Protein AF-A0AAD8EM86-F1 (afdb_monomer_lite)

Sequence (152 aa):
AAVSTRGRYLSQEDRARNPAERPLYLHIQAATKQAIDLAVQKIEEIIQQHQMDQLPPLSRPSKFKMGPPQQNMPPPLMSIHATMPSVEKVLVGLEHAPPSFDLRNKLIGLGGANLHYIRNETGAMVTLRGKGSGFVEPTTGSESLEPLHLCV

Radius of gyration: 23.42 Å; chains: 1; bounding box: 69×50×44 Å

pLDDT: mean 81.61, std 18.35, range [39.81, 97.69]

Structure (mmCIF, N/CA/C/O backbone):
data_AF-A0AAD8EM86-F1
#
_entry.id   AF-A0AAD8EM86-F1
#
loop_
_atom_site.group_PDB
_atom_site.id
_atom_site.type_symbol
_atom_site.label_atom_id
_atom_site.label_alt_id
_atom_site.label_comp_id
_atom_site.label_asym_id
_atom_site.label_entity_id
_atom_site.label_seq_id
_atom_site.pdbx_PDB_ins_code
_atom_site.Cartn_x
_atom_site.Cartn_y
_atom_site.Cartn_z
_atom_site.occupancy
_atom_site.B_iso_or_equiv
_atom_site.auth_seq_id
_atom_site.auth_comp_id
_atom_site.auth_asym_id
_atom_site.auth_atom_id
_atom_site.pdbx_PDB_model_num
ATOM 1 N N . ALA A 1 1 ? -11.774 -10.062 18.299 1.00 77.94 1 ALA A N 1
ATOM 2 C CA . ALA A 1 1 ? -12.067 -9.034 17.280 1.00 77.94 1 ALA A CA 1
ATOM 3 C C . ALA A 1 1 ? -11.168 -9.294 16.079 1.00 77.94 1 ALA A C 1
ATOM 5 O O . ALA A 1 1 ? -10.074 -9.805 16.281 1.00 77.94 1 ALA A O 1
ATOM 6 N N . ALA A 1 2 ? -11.624 -8.991 14.869 1.00 91.81 2 ALA A N 1
ATOM 7 C CA . ALA A 1 2 ? -10.838 -9.068 13.642 1.00 91.81 2 ALA A CA 1
ATOM 8 C C . ALA A 1 2 ? -10.650 -7.655 13.080 1.00 91.81 2 ALA A C 1
ATOM 10 O O . ALA A 1 2 ? -11.579 -6.845 13.127 1.00 91.81 2 ALA A O 1
ATOM 11 N N . VAL A 1 3 ? -9.457 -7.370 12.561 1.00 93.06 3 VAL A N 1
ATOM 12 C CA . VAL A 1 3 ? -9.107 -6.084 11.949 1.00 93.06 3 VAL A CA 1
ATOM 13 C C . VAL A 1 3 ? -8.607 -6.353 10.537 1.00 93.06 3 VAL A C 1
ATOM 15 O O . VAL A 1 3 ? -7.808 -7.257 10.317 1.00 93.06 3 VAL A O 1
ATOM 18 N N . SER A 1 4 ? -9.106 -5.583 9.577 1.00 93.25 4 SER A N 1
ATOM 19 C CA . SER A 1 4 ? -8.695 -5.645 8.172 1.00 93.25 4 SER A CA 1
ATOM 20 C C . SER A 1 4 ? -8.545 -4.234 7.619 1.00 93.25 4 SER A C 1
ATOM 22 O O . SER A 1 4 ? -9.234 -3.323 8.069 1.00 93.25 4 SER A O 1
ATOM 24 N N . THR A 1 5 ? -7.668 -4.036 6.644 1.00 93.06 5 THR A N 1
ATOM 25 C CA . THR A 1 5 ? -7.547 -2.772 5.909 1.00 93.06 5 THR A CA 1
ATOM 26 C C . THR A 1 5 ? -8.507 -2.772 4.717 1.00 93.06 5 THR A C 1
ATOM 28 O O . THR A 1 5 ? -8.678 -3.784 4.036 1.00 93.06 5 THR A O 1
ATOM 31 N N . ARG A 1 6 ? -9.188 -1.648 4.470 1.00 91.06 6 ARG A N 1
ATOM 32 C CA . ARG A 1 6 ? -10.114 -1.461 3.339 1.00 91.06 6 ARG A CA 1
ATOM 33 C C . ARG A 1 6 ? -9.971 -0.065 2.737 1.00 91.06 6 ARG A C 1
ATOM 35 O O . ARG A 1 6 ? -9.451 0.839 3.376 1.00 91.06 6 ARG A O 1
ATOM 42 N N . GLY A 1 7 ? -10.489 0.120 1.524 1.00 89.62 7 GLY A N 1
ATOM 43 C CA . GLY A 1 7 ? -10.310 1.360 0.760 1.00 89.62 7 GLY A CA 1
ATOM 44 C C . GLY A 1 7 ? -8.972 1.383 0.020 1.00 89.62 7 GLY A C 1
ATOM 45 O O . GLY A 1 7 ? -8.286 0.363 -0.056 1.00 89.62 7 GLY A O 1
ATOM 46 N N . ARG A 1 8 ? -8.612 2.538 -0.544 1.00 83.31 8 ARG A N 1
ATOM 47 C CA . ARG A 1 8 ? -7.311 2.753 -1.193 1.00 83.31 8 ARG A CA 1
ATOM 48 C C . ARG A 1 8 ? -6.628 3.990 -0.638 1.00 83.31 8 ARG A C 1
ATOM 50 O O . ARG A 1 8 ? -7.300 4.911 -0.177 1.00 83.31 8 ARG A O 1
ATOM 57 N N . TYR A 1 9 ? -5.301 4.026 -0.705 1.00 82.94 9 TYR A N 1
ATOM 58 C CA . TYR A 1 9 ? -4.586 5.265 -0.439 1.00 82.94 9 TYR A CA 1
ATOM 59 C C . TYR A 1 9 ? -5.020 6.329 -1.459 1.00 82.94 9 TYR A C 1
ATOM 61 O O . TYR A 1 9 ? -5.078 6.071 -2.665 1.00 82.94 9 TYR A O 1
ATOM 69 N N . LEU A 1 10 ? -5.378 7.503 -0.946 1.00 86.50 10 LEU A N 1
ATOM 70 C CA . LEU A 1 10 ? -5.750 8.672 -1.730 1.00 86.50 10 LEU A CA 1
ATOM 71 C C . LEU A 1 10 ? -4.776 9.783 -1.358 1.00 86.50 10 LEU A C 1
ATOM 73 O O . LEU A 1 10 ? -4.753 10.213 -0.203 1.00 86.50 10 LEU A O 1
ATOM 77 N N . SER A 1 11 ? -4.002 10.258 -2.333 1.00 82.94 11 SER A N 1
ATOM 78 C CA . SER A 1 11 ? -3.248 11.499 -2.168 1.00 82.94 11 SER A CA 1
ATOM 79 C C . SER A 1 11 ? -4.212 12.671 -1.921 1.00 82.94 11 SER A C 1
ATOM 81 O O . SER A 1 11 ? -5.415 12.579 -2.193 1.00 82.94 11 SER A O 1
ATOM 83 N N . GLN A 1 12 ? -3.706 13.797 -1.412 1.00 83.00 12 GLN A N 1
ATOM 84 C CA . GLN A 1 12 ? -4.541 14.981 -1.176 1.00 83.00 12 GLN A CA 1
ATOM 85 C C . GLN A 1 12 ? -5.233 15.461 -2.466 1.00 83.00 12 GLN A C 1
ATOM 87 O O . GLN A 1 12 ? -6.403 15.847 -2.438 1.00 83.00 12 GLN A O 1
ATOM 92 N N . GLU A 1 13 ? -4.536 15.358 -3.597 1.00 84.94 13 GLU A N 1
ATOM 93 C CA . GLU A 1 13 ? -5.042 15.683 -4.931 1.00 84.94 13 GLU A CA 1
ATOM 94 C C . GLU A 1 13 ? -6.081 14.661 -5.418 1.00 84.94 13 GLU A C 1
ATOM 96 O O . GLU A 1 13 ? -7.151 15.045 -5.895 1.00 84.94 13 GLU A O 1
ATOM 101 N N . ASP A 1 14 ? -5.823 13.359 -5.247 1.00 81.81 14 ASP A N 1
ATOM 102 C CA . ASP A 1 14 ? -6.763 12.300 -5.640 1.00 81.81 14 ASP A CA 1
ATOM 103 C C . ASP A 1 14 ? -8.055 12.341 -4.832 1.00 81.81 14 ASP A C 1
ATOM 105 O O . ASP A 1 14 ? -9.130 12.066 -5.372 1.00 81.81 14 ASP A O 1
ATOM 109 N N . ARG A 1 15 ? -7.956 12.704 -3.547 1.00 86.25 15 ARG A N 1
ATOM 110 C CA . ARG A 1 15 ? -9.110 12.869 -2.659 1.00 86.25 15 ARG A CA 1
ATOM 111 C C . ARG A 1 15 ? -10.016 14.003 -3.130 1.00 86.25 15 ARG A C 1
ATOM 113 O O . ARG A 1 15 ? -11.232 13.871 -3.056 1.00 86.25 15 ARG A O 1
ATOM 120 N N . ALA A 1 16 ? -9.439 15.094 -3.634 1.00 86.31 16 ALA A N 1
ATOM 121 C CA . ALA A 1 16 ? -10.205 16.199 -4.205 1.00 86.31 16 ALA A CA 1
ATOM 122 C C . ALA A 1 16 ? -10.895 15.806 -5.525 1.00 86.31 16 ALA A C 1
ATOM 124 O O . ALA A 1 16 ? -12.008 16.253 -5.792 1.00 86.31 16 ALA A O 1
ATOM 125 N N . ARG A 1 17 ? -10.259 14.949 -6.335 1.00 87.38 17 ARG A N 1
ATOM 126 C CA . ARG A 1 17 ? -10.808 14.484 -7.621 1.00 87.38 17 ARG A CA 1
ATOM 127 C C . ARG A 1 17 ? -11.877 13.399 -7.480 1.00 87.38 17 ARG A C 1
ATOM 129 O O . ARG A 1 17 ? -12.771 13.334 -8.316 1.00 87.38 17 ARG A O 1
ATOM 136 N N . ASN A 1 18 ? -11.797 12.558 -6.448 1.00 83.00 18 ASN A N 1
ATOM 137 C CA . ASN A 1 18 ? -12.658 11.382 -6.280 1.00 83.00 18 ASN A CA 1
ATOM 138 C C . ASN A 1 18 ? -13.382 11.388 -4.917 1.00 83.00 18 ASN A C 1
ATOM 140 O O . ASN A 1 18 ? -13.124 10.520 -4.083 1.00 83.00 18 ASN A O 1
ATOM 144 N N . PRO A 1 19 ? -14.317 12.326 -4.665 1.00 83.12 19 PRO A N 1
ATOM 145 C CA . PRO A 1 19 ? -14.965 12.464 -3.355 1.00 83.12 19 PRO A CA 1
ATOM 146 C C . PRO A 1 19 ? -15.868 11.278 -2.975 1.00 83.12 19 PRO A C 1
ATOM 148 O O . PRO A 1 19 ? -16.171 11.090 -1.800 1.00 83.12 19 PRO A O 1
ATOM 151 N N . ALA A 1 20 ? -16.306 10.476 -3.951 1.00 87.31 20 ALA A N 1
ATOM 152 C CA . ALA A 1 20 ? -17.123 9.285 -3.712 1.00 87.31 20 ALA A CA 1
ATOM 153 C C . ALA A 1 20 ? -16.307 8.081 -3.204 1.00 87.31 20 ALA A C 1
ATOM 155 O O . ALA A 1 20 ? -16.876 7.129 -2.664 1.00 87.31 20 ALA A O 1
ATOM 156 N N . GLU A 1 21 ? -14.984 8.098 -3.378 1.00 85.62 21 GLU A N 1
ATOM 157 C CA . GLU A 1 21 ? -14.126 6.987 -2.986 1.00 85.62 21 GLU A CA 1
ATOM 158 C C . GLU A 1 21 ? -13.666 7.104 -1.532 1.00 85.62 21 GLU A C 1
ATOM 160 O O . GLU A 1 21 ? -13.248 8.163 -1.065 1.00 85.62 21 GLU A O 1
ATOM 165 N N . ARG A 1 22 ? -13.722 5.987 -0.795 1.00 86.31 22 ARG A N 1
ATOM 166 C CA . ARG A 1 22 ? -13.287 5.957 0.606 1.00 86.31 22 ARG A CA 1
ATOM 167 C C . ARG A 1 22 ? -11.756 5.837 0.689 1.00 86.31 22 ARG A C 1
ATOM 169 O O . ARG A 1 22 ? -11.211 4.890 0.109 1.00 86.31 22 ARG A O 1
ATOM 176 N N . PRO A 1 23 ? -11.073 6.730 1.433 1.00 90.00 23 PRO A N 1
ATOM 177 C CA . PRO A 1 23 ? -9.639 6.599 1.698 1.00 90.00 23 PRO A CA 1
ATOM 178 C C . PRO A 1 23 ? -9.351 5.324 2.495 1.00 90.00 23 PRO A C 1
ATOM 180 O O . PRO A 1 23 ? -10.273 4.755 3.066 1.00 90.00 23 PRO A O 1
ATOM 183 N N . LEU A 1 24 ? -8.092 4.887 2.550 1.00 90.69 24 LEU A N 1
ATOM 184 C CA . LEU A 1 24 ? -7.651 3.728 3.332 1.00 90.69 24 LEU A CA 1
ATOM 185 C C . LEU A 1 24 ? -8.103 3.849 4.799 1.00 90.69 24 LEU A C 1
ATOM 187 O O . LEU A 1 24 ? -7.851 4.859 5.450 1.00 90.69 24 LEU A O 1
ATOM 191 N N . TYR A 1 25 ? -8.766 2.814 5.314 1.00 92.25 25 TYR A N 1
ATOM 192 C CA . TYR A 1 25 ? -9.280 2.756 6.681 1.00 92.25 25 TYR A CA 1
ATOM 193 C C . TYR A 1 25 ? -9.176 1.345 7.266 1.00 92.25 25 TYR A C 1
ATOM 195 O O . TYR A 1 25 ? -9.120 0.347 6.541 1.00 92.25 25 TYR A O 1
ATOM 203 N N . LEU A 1 26 ? -9.192 1.259 8.597 1.00 94.81 26 LEU A N 1
ATOM 204 C CA . LEU A 1 26 ? -9.320 -0.005 9.318 1.00 94.81 26 LEU A CA 1
ATOM 205 C C . LEU A 1 26 ? -10.797 -0.374 9.472 1.00 94.81 26 LEU A C 1
ATOM 207 O O . LEU A 1 26 ? -11.618 0.426 9.913 1.00 94.81 26 LEU A O 1
ATOM 211 N N . HIS A 1 27 ? -11.131 -1.611 9.131 1.00 95.06 27 HIS A N 1
ATOM 212 C CA . HIS A 1 27 ? -12.435 -2.212 9.357 1.00 95.06 27 HIS A CA 1
ATOM 213 C C . HIS A 1 27 ? -12.340 -3.216 10.506 1.00 95.06 27 HIS A C 1
ATOM 215 O O . HIS A 1 27 ? -11.645 -4.232 10.396 1.00 95.06 27 HIS A O 1
ATOM 221 N N . ILE A 1 28 ? -13.045 -2.915 11.598 1.00 96.12 28 ILE A N 1
ATOM 222 C CA . ILE A 1 28 ? -13.000 -3.656 12.862 1.00 96.12 28 ILE A CA 1
ATOM 223 C C . ILE A 1 28 ? -14.325 -4.396 13.049 1.00 96.12 28 ILE A C 1
ATOM 225 O O . ILE A 1 28 ? -15.396 -3.800 12.960 1.00 96.12 28 ILE A O 1
ATOM 229 N N . GLN A 1 29 ? -14.255 -5.697 13.331 1.00 95.56 29 GLN A N 1
ATOM 230 C CA . GLN A 1 29 ? -15.426 -6.535 13.598 1.00 95.56 29 GLN A CA 1
ATOM 231 C C . GLN A 1 29 ? -15.244 -7.334 14.888 1.00 95.56 29 GLN A C 1
ATOM 233 O O . GLN A 1 29 ? -14.180 -7.902 15.148 1.00 95.56 29 GLN A O 1
ATOM 238 N N . ALA A 1 30 ? -16.293 -7.421 15.702 1.00 95.94 30 ALA A N 1
ATOM 239 C CA . ALA A 1 30 ? -16.310 -8.267 16.890 1.00 95.94 30 ALA A CA 1
ATOM 240 C C . ALA A 1 30 ? -17.737 -8.704 17.245 1.00 95.94 30 ALA A C 1
ATOM 242 O O . ALA A 1 30 ? -18.705 -8.117 16.772 1.00 95.94 30 ALA A O 1
ATOM 243 N N . ALA A 1 31 ? -17.850 -9.727 18.096 1.00 96.38 31 ALA A N 1
ATOM 244 C CA . ALA A 1 31 ? -19.136 -10.259 18.547 1.00 96.38 31 ALA A CA 1
ATOM 245 C C . ALA A 1 31 ? -19.879 -9.324 19.519 1.00 96.38 31 ALA A C 1
ATOM 247 O O . ALA A 1 31 ? -21.095 -9.412 19.647 1.00 96.38 31 ALA A O 1
ATOM 248 N N . THR A 1 32 ? -19.163 -8.433 20.213 1.00 97.69 32 THR A N 1
ATOM 249 C CA . THR A 1 32 ? -19.734 -7.512 21.204 1.00 97.69 32 THR A CA 1
ATOM 250 C C . THR A 1 32 ? -19.200 -6.098 21.005 1.00 97.69 32 THR A C 1
ATOM 252 O O . THR A 1 32 ? -18.057 -5.911 20.581 1.00 97.69 32 THR A O 1
ATOM 255 N N . LYS A 1 33 ? -20.008 -5.090 21.365 1.00 95.69 33 LYS A N 1
ATOM 256 C CA . LYS A 1 33 ? -19.599 -3.677 21.316 1.00 95.69 33 LYS A CA 1
ATOM 257 C C . LYS A 1 33 ? -18.364 -3.410 22.183 1.00 95.69 33 LYS A C 1
ATOM 259 O O . LYS A 1 33 ? -17.441 -2.754 21.723 1.00 95.69 33 LYS A O 1
ATOM 264 N N . GLN A 1 34 ? -18.298 -4.003 23.378 1.00 97.00 34 GLN A N 1
ATOM 265 C CA . GLN A 1 34 ? -17.140 -3.868 24.272 1.00 97.00 34 GLN A CA 1
ATOM 266 C C . GLN A 1 34 ? -15.826 -4.304 23.610 1.00 97.00 34 GLN A C 1
ATOM 268 O O . GLN A 1 34 ? -14.801 -3.653 23.782 1.00 97.00 34 GLN A O 1
ATOM 273 N N . ALA A 1 35 ? -15.841 -5.381 22.819 1.00 96.44 35 ALA A N 1
ATOM 274 C CA . ALA A 1 35 ? -14.647 -5.832 22.110 1.00 96.44 35 ALA A CA 1
ATOM 275 C C . ALA A 1 35 ? -14.236 -4.883 20.969 1.00 96.44 35 ALA A C 1
ATOM 277 O O . ALA A 1 35 ? -13.051 -4.813 20.647 1.00 96.44 35 ALA A O 1
ATOM 278 N N . ILE A 1 36 ? -15.190 -4.165 20.363 1.00 97.00 36 ILE A N 1
ATOM 279 C CA . ILE A 1 36 ? -14.903 -3.104 19.386 1.00 97.00 36 ILE A CA 1
ATOM 280 C C . ILE A 1 36 ? -14.282 -1.907 20.104 1.00 97.00 36 ILE A C 1
ATOM 282 O O . ILE A 1 36 ? -13.216 -1.459 19.696 1.00 97.00 36 ILE A O 1
ATOM 286 N N . ASP A 1 37 ? -14.901 -1.446 21.193 1.00 96.25 37 ASP A N 1
ATOM 287 C CA . ASP A 1 37 ? -14.431 -0.290 21.963 1.00 96.25 37 ASP A CA 1
ATOM 288 C C . ASP A 1 37 ? -12.986 -0.510 22.463 1.00 96.25 37 ASP A C 1
ATOM 290 O O . ASP A 1 37 ? -12.123 0.345 22.273 1.00 96.25 37 ASP A O 1
ATOM 294 N N . LEU A 1 38 ? -12.678 -1.703 22.994 1.00 96.50 38 LEU A N 1
ATOM 295 C CA . LEU A 1 38 ? -11.318 -2.074 23.410 1.00 96.50 38 LEU A CA 1
ATOM 296 C C . LEU A 1 38 ? -10.318 -2.115 22.245 1.00 96.50 38 LEU A C 1
ATOM 298 O O . LEU A 1 38 ? -9.152 -1.766 22.424 1.00 96.50 38 LEU A O 1
ATOM 302 N N . ALA A 1 39 ? -10.737 -2.572 21.062 1.00 95.94 39 ALA A N 1
ATOM 303 C CA . ALA A 1 39 ? -9.868 -2.594 19.888 1.00 95.94 39 ALA A CA 1
ATOM 304 C C . ALA A 1 39 ? -9.550 -1.172 19.404 1.00 95.94 39 ALA A C 1
ATOM 306 O O . ALA A 1 39 ? -8.398 -0.889 19.089 1.00 95.94 39 ALA A O 1
ATOM 307 N N . VAL A 1 40 ? -10.549 -0.282 19.395 1.00 96.19 40 VAL A N 1
ATOM 308 C CA . VAL A 1 40 ? -10.378 1.136 19.043 1.00 96.19 40 VAL A CA 1
ATOM 309 C C . VAL A 1 40 ? -9.415 1.813 20.014 1.00 96.19 40 VAL A C 1
ATOM 311 O O . VAL A 1 40 ? -8.430 2.391 19.566 1.00 96.19 40 VAL A O 1
ATOM 314 N N . GLN A 1 41 ? -9.625 1.642 21.323 1.00 96.38 41 GLN A N 1
ATOM 315 C CA . GLN A 1 41 ? -8.753 2.216 22.350 1.00 96.38 41 GLN A CA 1
ATOM 316 C C . GLN A 1 41 ? -7.284 1.801 22.160 1.00 96.38 41 GLN A C 1
ATOM 318 O O . GLN A 1 41 ? -6.389 2.640 22.204 1.00 96.38 41 GLN A O 1
ATOM 323 N N . LYS A 1 42 ? -7.023 0.512 21.904 1.00 95.50 42 LYS A N 1
ATOM 324 C CA . LYS A 1 42 ? -5.655 0.021 21.668 1.00 95.50 42 LYS A CA 1
ATOM 325 C C . LYS A 1 42 ? -5.020 0.608 20.409 1.00 95.50 42 LYS A C 1
ATOM 327 O O . LYS A 1 42 ? -3.826 0.877 20.396 1.00 95.50 42 LYS A O 1
ATOM 332 N N . ILE A 1 43 ? -5.796 0.780 19.340 1.00 94.88 43 ILE A N 1
ATOM 333 C CA . ILE A 1 43 ? -5.293 1.374 18.095 1.00 94.88 43 ILE A CA 1
ATOM 334 C C . ILE A 1 43 ? -4.919 2.843 18.326 1.00 94.88 43 ILE A C 1
ATOM 336 O O . ILE A 1 43 ? -3.859 3.274 17.881 1.00 94.88 43 ILE A O 1
ATOM 340 N N . GLU A 1 44 ? -5.749 3.595 19.049 1.00 94.69 44 GLU A N 1
ATOM 341 C CA . GLU A 1 44 ? -5.460 4.989 19.405 1.00 94.69 44 GLU A CA 1
ATOM 342 C C . GLU A 1 44 ? -4.187 5.114 20.253 1.00 94.69 44 GLU A C 1
ATOM 344 O O . GLU A 1 44 ? -3.370 5.997 19.996 1.00 94.69 44 GLU A O 1
ATOM 349 N N . GLU A 1 45 ? -3.975 4.202 21.204 1.00 94.88 45 GLU A N 1
ATOM 350 C CA . GLU A 1 45 ? -2.752 4.146 22.012 1.00 94.88 45 GLU A CA 1
ATOM 351 C C . GLU A 1 45 ? -1.502 3.918 21.146 1.00 94.88 45 GLU A C 1
ATOM 353 O O . GLU A 1 45 ? -0.527 4.662 21.260 1.00 94.88 45 GLU A O 1
ATOM 358 N N . ILE A 1 46 ? -1.549 2.955 20.217 1.00 93.38 46 ILE A N 1
ATOM 359 C CA . ILE A 1 46 ? -0.443 2.682 19.283 1.00 93.38 46 ILE A CA 1
ATOM 360 C C . ILE A 1 46 ? -0.131 3.917 18.428 1.00 93.38 46 ILE A C 1
ATOM 362 O O . ILE A 1 46 ? 1.040 4.237 18.213 1.00 93.38 46 ILE A O 1
ATOM 366 N N . ILE A 1 47 ? -1.162 4.621 17.946 1.00 90.94 47 ILE A N 1
ATOM 367 C CA . ILE A 1 47 ? -0.996 5.850 17.157 1.00 90.94 47 ILE A CA 1
ATOM 368 C C . ILE A 1 47 ? -0.310 6.936 17.994 1.00 90.94 47 ILE A C 1
ATOM 370 O O . ILE A 1 47 ? 0.606 7.591 17.497 1.00 90.94 47 ILE A O 1
ATOM 374 N N . GLN A 1 48 ? -0.720 7.121 19.252 1.00 90.75 48 GLN A N 1
ATOM 375 C CA . GLN A 1 48 ? -0.115 8.109 20.151 1.00 90.75 48 GLN A CA 1
ATOM 376 C C . GLN A 1 48 ? 1.357 7.799 20.442 1.00 90.75 48 GLN A C 1
ATOM 378 O O . GLN A 1 48 ? 2.187 8.706 20.380 1.00 90.75 48 GLN A O 1
ATOM 383 N N . GLN A 1 49 ? 1.692 6.532 20.703 1.00 87.06 49 GLN A N 1
ATOM 384 C CA . GLN A 1 49 ? 3.074 6.095 20.933 1.00 87.06 49 GLN A CA 1
ATOM 385 C C . GLN A 1 49 ? 3.973 6.411 19.730 1.00 87.06 49 GLN A C 1
ATOM 387 O O . GLN A 1 49 ? 4.988 7.086 19.884 1.00 87.06 49 GLN A O 1
ATOM 392 N N . HIS A 1 50 ? 3.547 6.036 18.519 1.00 80.56 50 HIS A N 1
ATOM 393 C CA . HIS A 1 50 ? 4.308 6.326 17.298 1.00 80.56 50 HIS A CA 1
ATOM 394 C C . HIS A 1 50 ? 4.471 7.828 17.035 1.00 80.56 50 HIS A C 1
ATOM 396 O O . HIS A 1 50 ? 5.470 8.250 16.462 1.00 80.56 50 HIS A O 1
ATOM 402 N N . GLN A 1 51 ? 3.503 8.658 17.429 1.00 80.25 51 GLN A N 1
ATOM 403 C CA . GLN A 1 51 ? 3.606 10.109 17.258 1.00 80.25 51 GLN A CA 1
ATOM 404 C C . GLN A 1 51 ? 4.668 10.730 18.176 1.00 80.25 51 GLN A C 1
ATOM 406 O O . GLN A 1 51 ? 5.317 11.700 17.789 1.00 80.25 51 GLN A O 1
ATOM 411 N N . MET A 1 52 ? 4.866 10.168 19.372 1.00 71.62 52 MET A N 1
ATOM 412 C CA . MET A 1 52 ? 5.901 10.613 20.310 1.00 71.62 52 MET A CA 1
ATOM 413 C C . MET A 1 52 ? 7.307 10.188 19.864 1.00 71.62 52 MET A C 1
ATOM 415 O O . MET A 1 52 ? 8.238 10.983 19.980 1.00 71.62 52 MET A O 1
ATOM 419 N N . ASP A 1 53 ? 7.457 8.987 19.297 1.00 68.81 53 ASP A N 1
ATOM 420 C CA . ASP A 1 53 ? 8.749 8.481 18.802 1.00 68.81 53 ASP A CA 1
ATOM 421 C C . ASP A 1 53 ? 9.260 9.210 17.546 1.00 68.81 53 ASP A C 1
ATOM 423 O O . ASP A 1 53 ? 10.450 9.165 17.238 1.00 68.81 53 ASP A O 1
ATOM 427 N N . GLN A 1 54 ? 8.385 9.921 16.828 1.00 58.12 54 GLN A N 1
ATOM 428 C CA . GLN A 1 54 ? 8.753 10.712 15.647 1.00 58.12 54 GLN A CA 1
ATOM 429 C C . GLN A 1 54 ? 9.175 12.158 15.961 1.00 58.12 54 GLN A C 1
ATOM 431 O O . GLN A 1 54 ? 9.464 12.931 15.044 1.00 58.12 54 GLN A O 1
ATOM 436 N N . LEU A 1 55 ? 9.249 12.551 17.238 1.00 50.94 55 LEU A N 1
ATOM 437 C CA . LEU A 1 55 ? 9.843 13.831 17.620 1.00 50.94 55 LEU A CA 1
ATOM 438 C C . LEU A 1 55 ? 11.370 13.762 17.417 1.00 50.94 55 LEU A C 1
ATOM 440 O O . LEU A 1 55 ? 12.026 12.917 18.029 1.00 50.94 55 LEU A O 1
ATOM 444 N N . PRO A 1 56 ? 11.977 14.640 16.593 1.00 54.41 56 PRO A N 1
ATOM 445 C CA . PRO A 1 56 ? 13.425 14.649 16.428 1.00 54.41 56 PRO A CA 1
ATOM 446 C C . PRO A 1 56 ? 14.095 14.932 17.783 1.00 54.41 56 PRO A C 1
ATOM 448 O O . PRO A 1 56 ? 13.593 15.767 18.545 1.00 54.41 56 PRO A O 1
ATOM 451 N N . PRO A 1 57 ? 15.228 14.280 18.112 1.00 49.94 57 PRO A N 1
ATOM 452 C CA . PRO A 1 57 ? 15.918 14.540 19.366 1.00 49.94 57 PRO A CA 1
ATOM 453 C C . PRO A 1 57 ? 16.293 16.022 19.422 1.00 49.94 57 PRO A C 1
ATOM 455 O O . PRO A 1 57 ? 17.003 16.522 18.550 1.00 49.94 57 PRO A O 1
ATOM 458 N N . LEU A 1 58 ? 15.791 16.719 20.447 1.00 45.41 58 LEU A N 1
ATOM 459 C CA . LEU A 1 58 ? 16.100 18.118 20.731 1.00 45.41 58 LEU A CA 1
ATOM 460 C C . LEU A 1 58 ? 17.610 18.347 20.626 1.00 45.41 58 LEU A C 1
ATOM 462 O O . LEU A 1 58 ? 18.395 17.873 21.452 1.00 45.41 58 LEU A O 1
ATOM 466 N N . SER A 1 59 ? 17.995 19.085 19.587 1.00 49.25 59 SER A N 1
ATOM 467 C CA . SER A 1 59 ? 19.353 19.520 19.305 1.00 49.25 59 SER A CA 1
ATOM 468 C C . SER A 1 59 ? 19.935 20.189 20.546 1.00 49.25 59 SER A C 1
ATOM 470 O O . SER A 1 59 ? 19.564 21.306 20.910 1.00 49.25 59 SER A O 1
ATOM 472 N N . ARG A 1 60 ? 20.851 19.494 21.224 1.00 44.81 60 ARG A N 1
ATOM 473 C CA . ARG A 1 60 ? 21.623 20.058 22.333 1.00 44.81 60 ARG A CA 1
ATOM 474 C C . ARG A 1 60 ? 22.442 21.236 21.792 1.00 44.81 60 ARG A C 1
ATOM 476 O O . ARG A 1 60 ? 23.230 21.026 20.869 1.00 44.81 60 ARG A O 1
ATOM 483 N N . PRO A 1 61 ? 22.326 22.456 22.345 1.00 41.34 61 PRO A N 1
ATOM 484 C CA . PRO A 1 61 ? 23.166 23.560 21.914 1.00 41.34 61 PRO A CA 1
ATOM 485 C C . PRO A 1 61 ? 24.585 23.330 22.443 1.00 41.34 61 PRO A C 1
ATOM 487 O O . PRO A 1 61 ? 24.896 23.625 23.599 1.00 41.34 61 PRO A O 1
ATOM 490 N N . SER A 1 62 ? 25.458 22.789 21.593 1.00 40.75 62 SER A N 1
ATOM 491 C CA . SER A 1 62 ? 26.893 22.754 21.861 1.00 40.75 62 SER A CA 1
ATOM 492 C C . SER A 1 62 ? 27.451 24.168 21.712 1.00 40.75 62 SER A C 1
ATOM 494 O O . SER A 1 62 ? 27.789 24.626 20.624 1.00 40.75 62 SER A O 1
ATOM 496 N N . LYS A 1 63 ? 27.536 24.881 22.836 1.00 47.69 63 LYS A N 1
ATOM 497 C CA . LYS A 1 63 ? 28.467 26.002 22.998 1.00 47.69 63 LYS A CA 1
ATOM 498 C C . LYS A 1 63 ? 29.872 25.448 22.745 1.00 47.69 63 LYS A C 1
ATOM 500 O O . LYS A 1 63 ? 30.154 24.404 23.302 1.00 47.69 63 LYS A O 1
ATOM 505 N N . PHE A 1 64 ? 30.715 26.101 21.942 1.00 40.44 64 PHE A N 1
ATOM 506 C CA . PHE A 1 64 ? 32.122 26.414 22.265 1.00 40.44 64 PHE A CA 1
ATOM 507 C C . PHE A 1 64 ? 32.850 27.075 21.072 1.00 40.44 64 PHE A C 1
ATOM 509 O O . PHE A 1 64 ? 33.159 26.441 20.075 1.00 40.44 64 PHE A O 1
ATOM 516 N N . LYS A 1 65 ? 33.101 28.382 21.257 1.00 40.84 65 LYS A N 1
ATOM 517 C CA . LYS A 1 65 ? 34.290 29.199 20.929 1.00 40.84 65 LYS A CA 1
ATOM 518 C C . LYS A 1 65 ? 34.979 29.067 19.558 1.00 40.84 65 LYS A C 1
ATOM 520 O O . LYS A 1 65 ? 35.657 28.093 19.262 1.00 40.84 65 LYS A O 1
ATOM 525 N N . MET A 1 66 ? 34.947 30.189 18.831 1.00 44.16 66 MET A N 1
ATOM 526 C CA . MET A 1 66 ? 35.870 30.530 17.747 1.00 44.16 66 MET A CA 1
ATOM 527 C C . MET A 1 66 ? 37.313 30.695 18.258 1.00 44.16 66 MET A C 1
ATOM 529 O O . MET A 1 66 ? 37.538 31.366 19.266 1.00 44.16 66 MET A O 1
ATOM 533 N N . GLY A 1 67 ? 38.275 30.143 17.517 1.00 39.81 67 GLY A N 1
ATOM 534 C CA . GLY A 1 67 ? 39.712 30.421 17.604 1.00 39.81 67 GLY A CA 1
ATOM 535 C C . GLY A 1 67 ? 40.346 30.357 16.197 1.00 39.81 67 GLY A C 1
ATOM 536 O O . GLY A 1 67 ? 39.782 29.680 15.336 1.00 39.81 67 GLY A O 1
ATOM 537 N N . PRO A 1 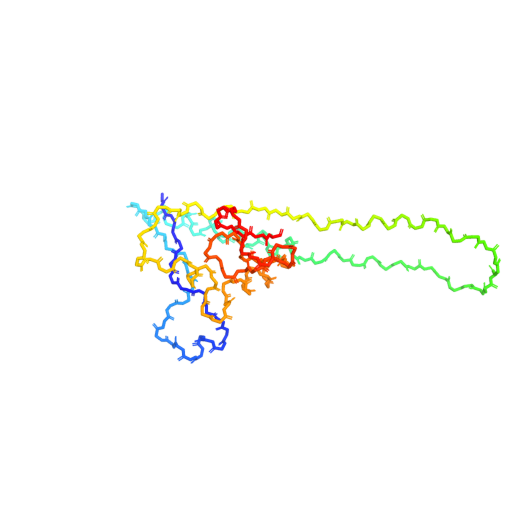68 ? 41.444 31.091 15.919 1.00 43.34 68 PRO A N 1
ATOM 538 C CA . PRO A 1 68 ? 41.999 31.283 14.568 1.00 43.34 68 PRO A CA 1
ATOM 539 C C . PRO A 1 68 ? 42.823 30.070 14.061 1.00 43.34 68 PRO A C 1
ATOM 541 O O . PRO A 1 68 ? 43.101 29.156 14.838 1.00 43.34 68 PRO A O 1
ATOM 544 N N . PRO A 1 69 ? 43.194 30.018 12.760 1.00 46.03 69 PRO A N 1
ATOM 545 C CA . PRO A 1 69 ? 43.554 28.776 12.075 1.00 46.03 69 PRO A CA 1
ATOM 546 C C . PRO A 1 69 ? 45.042 28.424 12.231 1.00 46.03 69 PRO A C 1
ATOM 548 O O . PRO A 1 69 ? 45.908 29.257 11.975 1.00 46.03 69 PRO A O 1
ATOM 551 N N . GLN A 1 70 ? 45.355 27.167 12.568 1.00 41.12 70 GLN A N 1
ATOM 552 C CA . GLN A 1 70 ? 46.707 26.610 12.432 1.00 41.12 70 GLN A CA 1
ATOM 553 C C . GLN A 1 70 ? 46.694 25.286 11.650 1.00 41.12 70 GLN A C 1
ATOM 555 O O . GLN A 1 70 ? 46.303 24.236 12.144 1.00 41.12 70 GLN A O 1
ATOM 560 N N . GLN A 1 71 ? 47.059 25.421 10.375 1.00 47.09 71 GLN A N 1
ATOM 561 C CA . GLN A 1 71 ? 48.066 24.673 9.610 1.00 47.09 71 GLN A CA 1
ATOM 562 C C . GLN A 1 71 ? 48.450 23.231 10.036 1.00 47.09 71 GLN A C 1
ATOM 564 O O . GLN A 1 71 ? 48.986 22.998 11.114 1.00 47.09 71 GLN A O 1
ATOM 569 N N . ASN A 1 72 ? 48.315 22.315 9.064 1.00 48.22 72 ASN A N 1
ATOM 570 C CA . ASN A 1 72 ? 49.070 21.064 8.865 1.00 48.22 72 ASN A CA 1
ATOM 571 C C . ASN A 1 72 ? 48.976 19.933 9.914 1.00 48.22 72 ASN A C 1
ATOM 573 O O . ASN A 1 72 ? 49.978 19.540 10.507 1.00 48.22 72 ASN A O 1
ATOM 577 N N . MET A 1 73 ? 47.827 19.253 9.976 1.00 46.62 73 MET A N 1
ATOM 578 C CA . MET A 1 73 ? 47.793 17.819 10.311 1.00 46.62 73 MET A CA 1
ATOM 579 C C . MET A 1 73 ? 47.163 17.015 9.164 1.00 46.62 73 MET A C 1
ATOM 581 O O . MET A 1 73 ? 46.288 17.548 8.474 1.00 46.62 73 MET A O 1
ATOM 585 N N . PRO A 1 74 ? 47.604 15.762 8.924 1.00 49.19 74 PRO A N 1
ATOM 586 C CA . PRO A 1 74 ? 46.958 14.893 7.946 1.00 49.19 74 PRO A CA 1
ATOM 587 C C . PRO A 1 74 ? 45.483 14.730 8.338 1.00 49.19 74 PRO A C 1
ATOM 589 O O . PRO A 1 74 ? 45.177 14.746 9.535 1.00 49.19 74 PRO A O 1
ATOM 592 N N . PRO A 1 75 ? 44.554 14.614 7.370 1.00 54.47 75 PRO A N 1
ATOM 593 C CA . PRO A 1 75 ? 43.150 14.452 7.703 1.00 54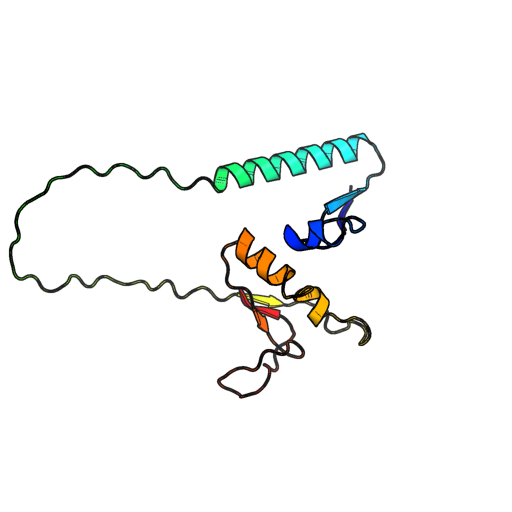.47 75 PRO A CA 1
ATOM 594 C C . PRO A 1 75 ? 43.016 13.233 8.624 1.00 54.47 75 PRO A C 1
ATOM 596 O O . PRO A 1 75 ? 43.582 12.180 8.307 1.00 54.47 75 PRO A O 1
ATOM 599 N N . PRO A 1 76 ? 42.305 13.342 9.766 1.00 46.50 76 PRO A N 1
ATOM 600 C CA . PRO A 1 76 ? 41.925 12.147 10.487 1.00 46.50 76 PRO A CA 1
ATOM 601 C C . PRO A 1 76 ? 41.153 11.301 9.484 1.00 46.50 76 PRO A C 1
ATOM 603 O O . PRO A 1 76 ? 40.353 11.827 8.704 1.00 46.50 76 PRO A O 1
ATOM 606 N N . LEU A 1 77 ? 41.446 10.007 9.464 1.00 48.38 77 LEU A N 1
ATOM 607 C CA . LEU A 1 77 ? 40.697 9.026 8.704 1.00 48.38 77 LEU A CA 1
ATOM 608 C C . LEU A 1 77 ? 39.273 9.066 9.272 1.00 48.38 77 LEU A C 1
ATOM 610 O O . LEU A 1 77 ? 38.947 8.367 10.228 1.00 48.38 77 LEU A O 1
ATOM 614 N N . MET A 1 78 ? 38.454 9.982 8.749 1.00 45.84 78 MET A N 1
ATOM 615 C CA . MET A 1 78 ? 37.016 9.992 8.918 1.00 45.84 78 MET A CA 1
ATOM 616 C C . MET A 1 78 ? 36.615 8.659 8.322 1.00 45.84 78 MET A C 1
ATOM 618 O O . MET A 1 78 ? 36.566 8.501 7.103 1.00 45.84 78 MET A O 1
ATOM 622 N N . SER A 1 79 ? 36.460 7.662 9.190 1.00 45.00 79 SER A N 1
ATOM 623 C CA . SER A 1 79 ? 35.747 6.446 8.873 1.00 45.00 79 SER A CA 1
ATOM 624 C C . SER A 1 79 ? 34.350 6.918 8.512 1.00 45.00 79 SER A C 1
ATOM 626 O O . SER A 1 79 ? 33.472 7.063 9.359 1.00 45.00 79 SER A O 1
ATOM 628 N N . ILE A 1 80 ? 34.174 7.232 7.232 1.00 48.19 80 ILE A N 1
ATOM 629 C CA . ILE A 1 80 ? 32.885 7.203 6.588 1.00 48.19 80 ILE A CA 1
ATOM 630 C C . ILE A 1 80 ? 32.545 5.718 6.644 1.00 48.19 80 ILE A C 1
ATOM 632 O O . ILE A 1 80 ? 32.806 4.958 5.714 1.00 48.19 80 ILE A O 1
ATOM 636 N N . HIS A 1 81 ? 32.005 5.271 7.778 1.00 45.53 81 HIS A N 1
ATOM 637 C CA . HIS A 1 81 ? 30.982 4.252 7.728 1.00 45.53 81 HIS A CA 1
ATOM 638 C C . HIS A 1 81 ? 29.886 4.888 6.874 1.00 45.53 81 HIS A C 1
ATOM 640 O O . HIS A 1 81 ? 28.952 5.504 7.376 1.00 45.53 81 HIS A O 1
ATOM 646 N N . ALA A 1 82 ? 30.066 4.811 5.552 1.00 46.09 82 ALA A N 1
ATOM 647 C CA . ALA A 1 82 ? 28.959 4.732 4.641 1.00 46.09 82 ALA A CA 1
ATOM 648 C C . ALA A 1 82 ? 28.185 3.541 5.181 1.00 46.09 82 ALA A C 1
ATOM 650 O O . ALA A 1 82 ? 28.581 2.390 5.002 1.00 46.09 82 ALA A O 1
ATOM 651 N N . THR A 1 83 ? 27.172 3.836 5.986 1.00 51.81 83 THR A N 1
ATOM 652 C CA . THR A 1 83 ? 26.120 2.897 6.308 1.00 51.81 83 THR A CA 1
ATOM 653 C C . THR A 1 83 ? 25.584 2.494 4.948 1.00 51.81 83 THR A C 1
ATOM 655 O O . THR A 1 83 ? 24.818 3.243 4.341 1.00 51.81 83 THR A O 1
ATOM 658 N N . MET A 1 84 ? 26.119 1.399 4.398 1.00 54.97 84 MET A N 1
ATOM 659 C CA . MET A 1 84 ? 25.577 0.763 3.211 1.00 54.97 84 MET A CA 1
ATOM 660 C C . MET A 1 84 ? 24.078 0.675 3.477 1.00 54.97 84 MET A C 1
ATOM 662 O O . MET A 1 84 ? 23.717 0.109 4.515 1.00 54.97 84 MET A O 1
ATOM 666 N N . PRO A 1 85 ? 23.224 1.310 2.654 1.00 63.22 85 PRO A N 1
ATOM 667 C CA . PRO A 1 85 ? 21.794 1.229 2.876 1.00 63.22 85 PRO A CA 1
ATOM 668 C C . PRO A 1 85 ? 21.448 -0.258 2.915 1.00 63.22 85 PRO A C 1
ATOM 670 O O . PRO A 1 85 ? 21.775 -0.999 1.986 1.00 63.22 85 PRO A O 1
ATOM 673 N N . SER A 1 86 ? 20.916 -0.714 4.047 1.00 77.69 86 SER A N 1
ATOM 674 C CA . SER A 1 86 ? 20.504 -2.099 4.217 1.00 77.69 86 SER A CA 1
ATOM 675 C C . SER A 1 86 ? 19.364 -2.339 3.244 1.00 77.69 86 SER A C 1
ATOM 677 O O . SER A 1 86 ? 18.291 -1.776 3.425 1.00 77.69 86 SER A O 1
ATOM 679 N N . VAL A 1 87 ? 19.630 -3.119 2.199 1.00 88.00 87 VAL A N 1
ATOM 680 C CA . VAL A 1 87 ? 18.617 -3.485 1.215 1.00 88.00 87 VAL A CA 1
ATOM 681 C C . VAL A 1 87 ? 17.919 -4.742 1.703 1.00 88.00 87 VAL A C 1
ATOM 683 O O . VAL A 1 87 ? 18.542 -5.803 1.788 1.00 88.00 87 VAL A O 1
ATOM 686 N N . GLU A 1 88 ? 16.631 -4.627 2.000 1.00 92.31 88 GLU A N 1
ATOM 687 C CA . GLU A 1 88 ? 15.792 -5.753 2.398 1.00 92.31 88 GLU A CA 1
ATOM 688 C C . GLU A 1 88 ? 14.830 -6.139 1.268 1.00 92.31 88 GLU A C 1
ATOM 690 O O . GLU A 1 88 ? 14.283 -5.291 0.558 1.00 92.31 88 GLU A O 1
ATOM 695 N N . LYS A 1 89 ? 14.628 -7.449 1.081 1.00 94.62 89 LYS A N 1
ATOM 696 C CA . LYS A 1 89 ? 13.695 -7.997 0.090 1.00 94.62 89 LYS A CA 1
ATOM 697 C C . LYS A 1 89 ? 12.474 -8.578 0.790 1.00 94.62 89 LYS A C 1
ATOM 699 O O . LYS A 1 89 ? 12.572 -9.591 1.477 1.00 94.62 89 LYS A O 1
ATOM 704 N N . VAL A 1 90 ? 11.314 -7.986 0.535 1.00 94.75 90 VAL A N 1
ATOM 705 C CA . VAL A 1 90 ? 10.024 -8.447 1.059 1.00 94.75 90 VAL A CA 1
ATOM 706 C C . VAL A 1 90 ? 9.243 -9.131 -0.062 1.00 94.75 90 VAL A C 1
ATOM 708 O O . VAL A 1 90 ? 8.767 -8.477 -0.993 1.00 94.75 90 VAL A O 1
ATOM 711 N N . LEU A 1 91 ? 9.126 -10.460 0.007 1.00 94.94 91 LEU A N 1
ATOM 712 C CA . LEU A 1 91 ? 8.382 -11.257 -0.974 1.00 94.94 91 LEU A CA 1
ATOM 713 C C . LEU A 1 91 ? 6.882 -10.946 -0.908 1.00 94.94 91 LEU A C 1
ATOM 715 O O . LEU A 1 91 ? 6.302 -10.886 0.173 1.00 94.94 91 LEU A O 1
ATOM 719 N N . VAL A 1 92 ? 6.237 -10.799 -2.070 1.00 93.56 92 VAL A N 1
ATOM 720 C CA . VAL A 1 92 ? 4.791 -10.516 -2.135 1.00 93.56 92 VAL A CA 1
ATOM 721 C C . VAL A 1 92 ? 3.947 -11.743 -1.762 1.00 93.56 92 VAL A C 1
ATOM 723 O O . VAL A 1 92 ? 2.865 -11.591 -1.203 1.00 93.56 92 VAL A O 1
ATOM 726 N N . GLY A 1 93 ? 4.422 -12.956 -2.077 1.00 89.75 93 GLY A N 1
ATOM 727 C CA . GLY A 1 93 ? 3.754 -14.215 -1.709 1.00 89.75 93 GLY A CA 1
ATOM 728 C C . GLY A 1 93 ? 2.432 -14.485 -2.439 1.00 89.75 93 GLY A C 1
ATOM 729 O O . GLY A 1 93 ? 1.554 -15.158 -1.906 1.00 89.75 93 GLY A O 1
ATOM 730 N N . LEU A 1 94 ? 2.258 -13.935 -3.647 1.00 88.56 94 LEU A N 1
ATOM 731 C CA . LEU A 1 94 ? 1.048 -14.090 -4.468 1.00 88.56 94 LEU A CA 1
ATOM 732 C C . LEU A 1 94 ? 1.360 -14.689 -5.849 1.00 88.56 94 LEU A C 1
ATOM 734 O O . LEU A 1 94 ? 0.769 -14.285 -6.849 1.00 88.56 94 LEU A O 1
ATOM 738 N N . GLU A 1 95 ? 2.281 -15.658 -5.931 1.00 83.19 95 GLU A N 1
ATOM 739 C CA . GLU A 1 95 ? 2.680 -16.244 -7.227 1.00 83.19 95 GLU A CA 1
ATOM 740 C C . GLU A 1 95 ? 1.547 -17.036 -7.898 1.00 83.19 95 GLU A C 1
ATOM 742 O O . GLU A 1 95 ? 1.514 -17.172 -9.118 1.00 83.19 95 GLU A O 1
ATOM 747 N N . HIS A 1 96 ? 0.600 -17.527 -7.097 1.00 86.12 96 HIS A N 1
ATOM 748 C CA . HIS A 1 96 ? -0.556 -18.310 -7.535 1.00 86.12 96 HIS A CA 1
ATOM 749 C C . HIS A 1 96 ? -1.805 -17.451 -7.790 1.00 86.12 96 HIS A C 1
ATOM 751 O O . HIS A 1 96 ? -2.898 -17.989 -7.981 1.00 86.12 96 HIS A O 1
ATOM 757 N N . ALA A 1 97 ? -1.680 -16.119 -7.750 1.00 85.00 97 ALA A N 1
ATOM 758 C CA . ALA A 1 97 ? -2.797 -15.236 -8.052 1.00 85.00 97 ALA A CA 1
ATOM 759 C C . ALA A 1 97 ? -3.293 -15.474 -9.494 1.00 85.00 97 ALA A C 1
ATOM 761 O O . ALA A 1 97 ? -2.479 -15.670 -10.401 1.00 85.00 97 ALA A O 1
ATOM 762 N N . PRO A 1 98 ? -4.617 -15.447 -9.740 1.00 89.56 98 PRO A N 1
ATOM 763 C CA . PRO A 1 98 ? -5.153 -15.590 -11.088 1.00 89.56 98 PRO A CA 1
ATOM 764 C C . PRO A 1 98 ? -4.559 -14.534 -12.032 1.00 89.56 98 PRO A C 1
ATOM 766 O O . PRO A 1 98 ? -4.407 -13.389 -11.609 1.00 89.56 98 PRO A O 1
ATOM 769 N N . PRO A 1 99 ? -4.326 -14.838 -13.322 1.00 84.31 99 PRO A N 1
ATOM 770 C CA . PRO A 1 99 ? -3.804 -13.856 -14.280 1.00 84.31 99 PRO A CA 1
ATOM 771 C C . PRO A 1 99 ? -4.681 -12.603 -14.437 1.00 84.31 99 PRO A C 1
ATOM 773 O O . PRO A 1 99 ? -4.194 -11.544 -14.815 1.00 84.31 99 PRO A O 1
ATOM 776 N N . SER A 1 100 ? -5.980 -12.708 -14.135 1.00 90.81 100 SER A N 1
ATOM 777 C CA . SER A 1 100 ? -6.919 -11.580 -14.121 1.00 90.81 100 SER A CA 1
ATOM 778 C C . SER A 1 100 ? -6.726 -10.635 -12.930 1.00 90.81 100 SER A C 1
ATOM 780 O O . SER A 1 100 ? -7.293 -9.543 -12.909 1.00 90.81 100 SER A O 1
ATOM 782 N N . PHE A 1 101 ? -5.979 -11.051 -11.907 1.00 90.62 101 PHE A N 1
ATOM 783 C CA . PHE A 1 101 ? -5.634 -10.210 -10.776 1.00 90.62 101 PHE A CA 1
ATOM 784 C C . PHE A 1 101 ? -4.380 -9.409 -11.115 1.00 90.62 101 PHE A C 1
ATOM 786 O O . PHE A 1 101 ? -3.262 -9.915 -11.074 1.00 90.62 101 PHE A O 1
ATOM 793 N N . ASP A 1 102 ? -4.578 -8.132 -11.427 1.00 90.31 102 ASP A N 1
ATOM 794 C CA . ASP A 1 102 ? -3.497 -7.204 -11.745 1.00 90.31 102 ASP A CA 1
ATOM 795 C C . ASP A 1 102 ? -2.688 -6.822 -10.491 1.00 90.31 102 ASP A C 1
ATOM 797 O O . ASP A 1 102 ? -2.841 -5.747 -9.903 1.00 90.31 102 ASP A O 1
ATOM 801 N N . LEU A 1 103 ? -1.866 -7.767 -10.032 1.00 91.44 103 LEU A N 1
ATOM 802 C CA . LEU A 1 103 ? -1.070 -7.660 -8.815 1.00 91.44 103 L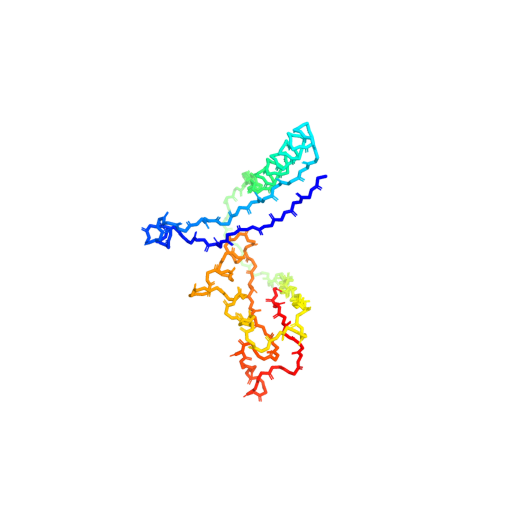EU A CA 1
ATOM 803 C C . LEU A 1 103 ? -0.105 -6.477 -8.887 1.00 91.44 103 LEU A C 1
ATOM 805 O O . LEU A 1 103 ? -0.011 -5.697 -7.941 1.00 91.44 103 LEU A O 1
ATOM 809 N N . ARG A 1 104 ? 0.571 -6.314 -10.028 1.00 92.56 104 ARG A N 1
ATOM 810 C CA . ARG A 1 104 ? 1.551 -5.249 -10.250 1.00 92.56 104 ARG A CA 1
ATOM 811 C C . ARG A 1 104 ? 0.924 -3.870 -10.056 1.00 92.56 104 ARG A C 1
ATOM 813 O O . ARG A 1 104 ? 1.411 -3.100 -9.229 1.00 92.56 104 ARG A O 1
ATOM 820 N N . ASN A 1 105 ? -0.166 -3.559 -10.761 1.00 92.81 105 ASN A N 1
ATOM 821 C CA . ASN A 1 105 ? -0.789 -2.237 -10.651 1.00 92.81 105 ASN A CA 1
ATOM 822 C C . ASN A 1 105 ? -1.434 -2.012 -9.279 1.00 92.81 105 ASN A C 1
ATOM 824 O O . ASN A 1 105 ? -1.469 -0.881 -8.799 1.00 92.81 105 ASN A O 1
ATOM 828 N N . LYS A 1 106 ? -1.889 -3.073 -8.601 1.00 92.12 106 LYS A N 1
ATOM 829 C CA . LYS A 1 106 ? -2.369 -2.981 -7.214 1.00 92.12 106 LYS A CA 1
ATOM 830 C C . LYS A 1 106 ? -1.252 -2.687 -6.212 1.00 92.12 106 LYS A C 1
ATOM 832 O O . LYS A 1 106 ? -1.494 -1.931 -5.276 1.00 92.12 106 LYS A O 1
ATOM 837 N N . LEU A 1 107 ? -0.051 -3.237 -6.401 1.00 93.44 107 LEU A N 1
ATOM 838 C CA . LEU A 1 107 ? 1.107 -2.937 -5.551 1.00 93.44 107 LEU A CA 1
ATOM 839 C C . LEU A 1 107 ? 1.620 -1.516 -5.783 1.00 93.44 107 LEU A C 1
ATOM 841 O O . LEU A 1 107 ? 1.851 -0.791 -4.822 1.00 93.44 107 LEU A O 1
ATOM 845 N N . ILE A 1 108 ? 1.758 -1.108 -7.046 1.00 94.00 108 ILE A N 1
ATOM 846 C CA . ILE A 1 108 ? 2.252 0.226 -7.413 1.00 94.00 108 ILE A CA 1
ATOM 847 C C . ILE A 1 108 ? 1.230 1.309 -7.032 1.00 94.00 108 ILE A C 1
ATOM 849 O O . ILE A 1 108 ? 1.594 2.371 -6.523 1.00 94.00 108 ILE A O 1
ATOM 853 N N . GLY A 1 109 ? -0.058 1.025 -7.225 1.00 91.62 109 GLY A N 1
ATOM 854 C CA . GLY A 1 109 ? -1.131 2.005 -7.124 1.00 91.62 109 GLY A CA 1
ATOM 855 C C . GLY A 1 109 ? -1.195 2.913 -8.356 1.00 91.62 109 GLY A C 1
ATOM 856 O O . GLY A 1 109 ? -0.262 2.994 -9.157 1.00 91.62 109 GLY A O 1
ATOM 857 N N . LEU A 1 110 ? -2.313 3.620 -8.517 1.00 89.81 110 LEU A N 1
ATOM 858 C CA . LEU A 1 110 ? -2.480 4.581 -9.609 1.00 89.81 110 LEU A CA 1
ATOM 859 C C . LEU A 1 110 ? -1.396 5.665 -9.507 1.00 89.81 110 LEU A C 1
ATOM 861 O O . LEU A 1 110 ? -1.220 6.259 -8.448 1.00 89.81 110 LEU A O 1
ATOM 865 N N . GLY A 1 111 ? -0.617 5.861 -10.573 1.00 89.81 111 GLY A N 1
ATOM 866 C CA . GLY A 1 111 ? 0.502 6.812 -10.575 1.00 89.81 111 GLY A CA 1
ATOM 867 C C . GLY A 1 111 ? 1.621 6.511 -9.564 1.00 89.81 111 GLY A C 1
ATOM 868 O O . GLY A 1 111 ? 2.381 7.413 -9.235 1.00 89.81 111 GLY A O 1
ATOM 869 N N . GLY A 1 112 ? 1.731 5.285 -9.036 1.00 91.88 112 GLY A N 1
ATOM 870 C CA . GLY A 1 112 ? 2.735 4.960 -8.013 1.00 91.88 112 GLY A CA 1
ATOM 871 C C . GLY A 1 112 ? 2.340 5.336 -6.586 1.00 91.88 112 GLY A C 1
ATOM 872 O O . GLY A 1 112 ? 3.187 5.276 -5.694 1.00 91.88 112 GLY A O 1
ATOM 873 N N . ALA A 1 113 ? 1.080 5.722 -6.354 1.00 90.94 113 ALA A N 1
ATOM 874 C CA . ALA A 1 113 ? 0.625 6.282 -5.084 1.00 90.94 113 ALA A CA 1
ATOM 875 C C . ALA A 1 113 ? 0.938 5.400 -3.859 1.00 90.94 113 ALA A C 1
ATOM 877 O O . ALA A 1 113 ? 1.272 5.932 -2.804 1.00 90.94 113 ALA A O 1
ATOM 878 N N . ASN A 1 114 ? 0.905 4.069 -3.988 1.00 94.31 114 ASN A N 1
ATOM 879 C CA . ASN A 1 114 ? 1.191 3.167 -2.866 1.00 94.31 114 ASN A CA 1
ATOM 880 C C . ASN A 1 114 ? 2.689 3.127 -2.524 1.00 94.31 114 ASN A C 1
ATOM 882 O O . ASN A 1 114 ? 3.054 3.156 -1.351 1.00 94.31 114 ASN A O 1
ATOM 886 N N . LEU A 1 115 ? 3.567 3.099 -3.533 1.00 93.75 115 LEU A N 1
ATOM 887 C CA . LEU A 1 115 ? 5.017 3.160 -3.305 1.00 93.75 115 LEU A CA 1
ATOM 888 C C . LEU A 1 115 ? 5.437 4.535 -2.772 1.00 93.75 115 LEU A C 1
ATOM 890 O O . LEU A 1 115 ? 6.290 4.627 -1.892 1.00 93.75 115 LEU A O 1
ATOM 894 N N . HIS A 1 116 ? 4.808 5.600 -3.275 1.00 93.19 116 HIS A N 1
ATOM 895 C CA . HIS A 1 116 ? 4.993 6.953 -2.757 1.00 93.19 116 HIS A CA 1
ATOM 896 C C . HIS A 1 116 ? 4.556 7.078 -1.298 1.00 93.19 116 HIS A C 1
ATOM 898 O O . HIS A 1 116 ? 5.270 7.701 -0.521 1.00 93.19 116 HIS A O 1
ATOM 904 N N . TYR A 1 117 ? 3.436 6.461 -0.917 1.00 92.31 117 TYR A N 1
ATOM 905 C CA . TYR A 1 117 ? 2.989 6.420 0.473 1.00 92.31 117 TYR A CA 1
ATOM 906 C C . TYR A 1 117 ? 4.046 5.790 1.383 1.00 92.31 117 TYR A C 1
ATOM 908 O O . TYR A 1 117 ? 4.471 6.428 2.338 1.00 92.31 117 TYR A O 1
ATOM 916 N N . ILE A 1 118 ? 4.540 4.594 1.043 1.00 93.69 118 ILE A N 1
ATOM 917 C CA . ILE A 1 118 ? 5.579 3.921 1.838 1.00 93.69 118 ILE A CA 1
ATOM 918 C C . ILE A 1 118 ? 6.808 4.826 1.978 1.00 93.69 118 ILE A C 1
ATOM 920 O O . ILE A 1 118 ? 7.280 5.036 3.089 1.00 93.69 118 ILE A O 1
ATOM 924 N N . ARG A 1 119 ? 7.284 5.419 0.875 1.00 92.69 119 ARG A N 1
ATOM 925 C CA . ARG A 1 119 ? 8.441 6.326 0.896 1.00 92.69 119 ARG A CA 1
ATOM 926 C C . ARG A 1 119 ? 8.211 7.558 1.774 1.00 92.69 119 ARG A C 1
ATOM 928 O O . ARG A 1 119 ? 9.124 7.962 2.483 1.00 92.69 119 ARG A O 1
ATOM 935 N N . ASN A 1 120 ? 7.025 8.162 1.717 1.00 89.75 120 ASN A N 1
ATOM 936 C CA . ASN A 1 120 ? 6.713 9.370 2.481 1.00 89.75 120 ASN A CA 1
ATOM 937 C C . ASN A 1 120 ? 6.573 9.089 3.980 1.00 89.75 120 ASN A C 1
ATOM 939 O O . ASN A 1 120 ? 7.010 9.906 4.782 1.00 89.75 120 ASN A O 1
ATOM 943 N N . GLU A 1 121 ? 5.983 7.953 4.349 1.00 90.00 121 GLU A N 1
ATOM 944 C CA . GLU A 1 121 ? 5.744 7.610 5.754 1.00 90.00 121 GLU A CA 1
ATOM 945 C C . GLU A 1 121 ? 6.989 7.057 6.448 1.00 90.00 121 GLU A C 1
ATOM 947 O O . GLU A 1 121 ? 7.196 7.323 7.626 1.00 90.00 121 GLU A O 1
ATOM 952 N N . THR A 1 122 ? 7.814 6.272 5.747 1.00 90.56 122 THR A N 1
ATOM 953 C CA . THR A 1 122 ? 8.971 5.598 6.366 1.00 90.56 122 THR A CA 1
ATOM 954 C C . THR A 1 122 ? 10.307 6.256 6.037 1.00 90.56 122 THR A C 1
ATOM 956 O O . THR A 1 122 ? 11.315 5.946 6.667 1.00 90.56 122 THR A O 1
ATOM 959 N N . GLY A 1 123 ? 10.355 7.118 5.018 1.00 88.00 123 GLY A N 1
ATOM 960 C CA . GLY A 1 123 ? 11.603 7.635 4.452 1.00 88.00 123 GLY A CA 1
ATOM 961 C C . GLY A 1 123 ? 12.409 6.597 3.657 1.00 88.00 123 GLY A C 1
ATOM 962 O O . GLY A 1 123 ? 13.462 6.939 3.116 1.00 88.00 123 GLY A O 1
ATOM 963 N N . ALA A 1 124 ? 11.942 5.347 3.558 1.00 90.50 124 ALA A N 1
ATOM 964 C CA . ALA A 1 124 ? 12.671 4.270 2.897 1.00 90.50 124 ALA A CA 1
ATOM 965 C C . ALA A 1 124 ? 12.525 4.312 1.369 1.00 90.50 124 ALA A C 1
ATOM 967 O O . ALA A 1 124 ? 11.493 4.709 0.813 1.00 90.50 124 ALA A O 1
ATOM 968 N N . MET A 1 125 ? 13.558 3.852 0.660 1.00 91.12 125 MET A N 1
ATOM 969 C CA . MET A 1 125 ? 13.539 3.795 -0.798 1.00 91.12 125 MET A CA 1
ATOM 970 C C . MET A 1 125 ? 12.927 2.481 -1.275 1.00 91.12 125 MET A C 1
ATOM 972 O O . MET A 1 125 ? 13.626 1.512 -1.533 1.00 91.12 125 MET A O 1
ATOM 976 N N . VAL A 1 126 ? 11.613 2.472 -1.477 1.00 94.75 126 VAL A N 1
ATOM 977 C CA . VAL A 1 126 ? 10.931 1.281 -1.991 1.00 94.75 126 VAL A CA 1
ATOM 978 C C . VAL A 1 126 ? 10.922 1.219 -3.526 1.00 94.75 126 VAL A C 1
ATOM 980 O O . VAL A 1 126 ? 10.595 2.197 -4.210 1.00 94.75 126 VAL A O 1
ATOM 983 N N . THR A 1 127 ? 11.232 0.042 -4.076 1.00 94.38 127 THR A N 1
ATOM 984 C CA . THR A 1 127 ? 11.068 -0.305 -5.499 1.00 94.38 127 THR A CA 1
ATOM 985 C C . THR A 1 127 ? 10.449 -1.694 -5.656 1.00 94.38 127 THR A C 1
ATOM 987 O O . THR A 1 127 ? 10.761 -2.605 -4.895 1.00 94.38 127 THR A O 1
ATOM 990 N N . LEU A 1 128 ? 9.568 -1.877 -6.644 1.00 95.75 128 LEU A N 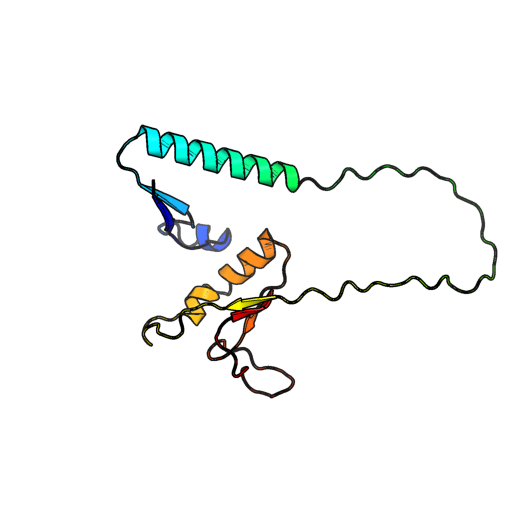1
ATOM 991 C CA . LEU A 1 128 ? 9.030 -3.196 -6.991 1.00 95.75 128 LEU A CA 1
ATOM 992 C C . LEU A 1 128 ? 9.981 -3.886 -7.980 1.00 95.75 128 LEU A C 1
ATOM 994 O O . LEU A 1 128 ? 10.295 -3.302 -9.017 1.00 95.75 128 LEU A O 1
ATOM 998 N N . ARG A 1 129 ? 10.431 -5.106 -7.671 1.00 95.31 129 ARG A N 1
ATOM 999 C CA . ARG A 1 129 ? 11.401 -5.880 -8.467 1.00 95.31 129 ARG A CA 1
ATOM 1000 C C . ARG A 1 129 ? 10.985 -7.345 -8.614 1.00 95.31 129 ARG A C 1
ATOM 1002 O O . ARG A 1 129 ? 10.013 -7.791 -8.010 1.00 95.31 129 ARG A O 1
ATOM 1009 N N . GLY A 1 130 ? 11.732 -8.090 -9.425 1.00 93.50 130 GLY A N 1
ATOM 1010 C CA . GLY A 1 130 ? 11.461 -9.495 -9.735 1.00 93.50 130 GLY A CA 1
ATOM 1011 C C . GLY A 1 130 ? 10.559 -9.674 -10.954 1.00 93.50 130 GLY A C 1
ATOM 1012 O O . GLY A 1 130 ? 10.218 -8.712 -11.652 1.00 93.50 130 GLY A O 1
ATOM 1013 N N . LYS A 1 131 ? 10.169 -10.919 -11.203 1.00 92.81 131 LYS A N 1
ATOM 1014 C CA . LYS A 1 131 ? 9.386 -11.324 -12.369 1.00 92.81 131 LYS A CA 1
ATOM 1015 C C . LYS A 1 131 ? 8.011 -10.651 -12.396 1.00 92.81 131 LYS A C 1
ATOM 1017 O O . LYS A 1 131 ? 7.247 -10.738 -11.436 1.00 92.81 131 LYS A O 1
ATOM 1022 N N . GLY A 1 132 ? 7.676 -10.021 -13.519 1.00 90.56 132 GLY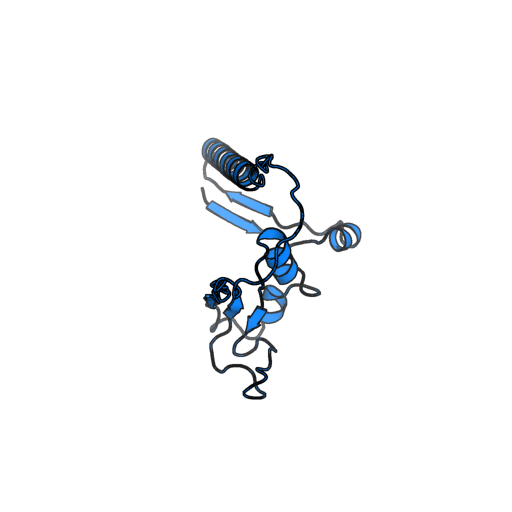 A N 1
ATOM 1023 C CA . GLY A 1 132 ? 6.409 -9.321 -13.736 1.00 90.56 132 GLY A CA 1
ATOM 1024 C C . GLY A 1 132 ? 6.332 -7.935 -13.085 1.00 90.56 132 GLY A C 1
ATOM 1025 O O . GLY A 1 132 ? 5.256 -7.336 -13.062 1.00 90.56 132 GLY A O 1
ATOM 1026 N N . SER A 1 133 ? 7.439 -7.412 -12.545 1.00 92.94 133 SER A N 1
ATOM 1027 C CA . SER A 1 133 ? 7.493 -6.075 -11.929 1.00 92.94 133 SER A CA 1
ATOM 1028 C C . SER A 1 133 ? 7.536 -4.932 -12.953 1.00 92.94 133 SER A C 1
ATOM 1030 O O . SER A 1 133 ? 7.089 -3.817 -12.662 1.00 92.94 133 SER A O 1
ATOM 1032 N N . GLY A 1 134 ? 8.045 -5.186 -14.159 1.00 91.38 134 GLY A N 1
ATOM 1033 C CA . GLY A 1 134 ? 8.415 -4.179 -15.154 1.00 91.38 134 GLY A CA 1
ATOM 1034 C C . GLY A 1 134 ? 9.767 -3.511 -14.889 1.00 91.38 134 GLY A C 1
ATOM 1035 O O . GLY A 1 134 ? 10.130 -2.594 -15.624 1.00 91.38 134 GLY A O 1
ATOM 1036 N N . PHE A 1 135 ? 10.494 -3.909 -13.838 1.00 93.00 135 PHE A N 1
ATOM 1037 C CA . PHE A 1 135 ? 11.793 -3.336 -13.494 1.00 93.00 135 PHE A CA 1
ATOM 1038 C C . PHE A 1 135 ? 12.924 -4.113 -14.170 1.00 93.00 135 PHE A C 1
ATOM 1040 O O . PHE A 1 135 ? 13.218 -5.252 -13.806 1.00 93.00 135 PHE A O 1
ATOM 1047 N N . VAL A 1 136 ? 13.574 -3.474 -15.141 1.00 93.38 136 VAL A N 1
ATOM 1048 C CA . VAL A 1 136 ? 14.712 -4.039 -15.871 1.00 93.38 136 VAL A CA 1
ATOM 1049 C C . VAL A 1 136 ? 15.993 -3.767 -15.092 1.00 93.38 136 VAL A C 1
ATOM 1051 O O . VAL A 1 136 ? 16.332 -2.611 -14.836 1.00 93.38 136 VAL A O 1
ATOM 1054 N N . GLU A 1 137 ? 16.719 -4.820 -14.719 1.00 89.88 137 GLU A N 1
ATOM 1055 C CA . GLU A 1 137 ? 18.002 -4.645 -14.049 1.00 89.88 137 GLU A CA 1
ATOM 1056 C C . GLU A 1 137 ? 19.064 -4.153 -15.043 1.00 89.88 137 GLU A C 1
ATOM 1058 O O . GLU A 1 137 ? 19.223 -4.735 -16.119 1.00 89.88 137 GLU A O 1
ATOM 1063 N N . PRO A 1 138 ? 19.839 -3.111 -14.694 1.00 89.25 138 PRO A N 1
ATOM 1064 C CA . PRO A 1 138 ? 20.823 -2.527 -15.605 1.00 89.25 138 PRO A CA 1
ATOM 1065 C C . PRO A 1 138 ? 21.953 -3.502 -15.957 1.00 89.25 138 PRO A C 1
ATOM 1067 O O . PRO A 1 138 ? 22.557 -3.391 -17.018 1.00 89.25 138 PRO A O 1
ATOM 1070 N N . THR A 1 139 ? 22.233 -4.462 -15.077 1.00 87.38 139 THR A N 1
ATOM 1071 C CA . THR A 1 139 ? 23.284 -5.470 -15.241 1.00 87.38 139 THR A CA 1
ATOM 1072 C C . THR A 1 139 ? 22.912 -6.553 -16.245 1.00 87.38 139 THR A C 1
ATOM 1074 O O . THR A 1 139 ? 23.770 -7.013 -16.992 1.00 87.38 139 THR A O 1
ATOM 1077 N N . THR A 1 140 ? 21.653 -6.990 -16.248 1.00 89.25 140 THR A N 1
ATOM 1078 C CA . THR A 1 140 ? 21.191 -8.121 -17.067 1.00 89.25 140 THR A CA 1
ATOM 1079 C C . THR A 1 140 ? 20.399 -7.670 -18.290 1.00 89.25 140 THR A C 1
ATOM 1081 O O . THR A 1 140 ? 20.205 -8.454 -19.215 1.00 89.25 140 THR A O 1
ATOM 1084 N N . GLY A 1 141 ? 19.921 -6.420 -18.308 1.00 92.00 141 GLY A N 1
ATOM 1085 C CA . GLY A 1 141 ? 19.037 -5.908 -19.354 1.00 92.00 141 GLY A CA 1
ATOM 1086 C C . GLY A 1 141 ? 17.669 -6.592 -19.371 1.00 92.00 141 GLY A C 1
ATOM 1087 O O . GLY A 1 141 ? 16.941 -6.486 -20.354 1.00 92.00 141 GLY A O 1
ATOM 1088 N N . SER A 1 142 ? 17.311 -7.319 -18.312 1.00 92.06 142 SER A N 1
ATOM 1089 C CA . SER A 1 142 ? 16.030 -8.011 -18.168 1.00 92.06 142 SER A CA 1
ATOM 1090 C C . SER A 1 142 ? 15.513 -7.893 -16.739 1.00 92.06 142 SER A C 1
ATOM 1092 O O . SER A 1 142 ? 16.226 -7.465 -15.831 1.00 92.06 142 SER A O 1
ATOM 1094 N N . GLU A 1 143 ? 14.247 -8.244 -16.531 1.00 93.06 143 GLU A N 1
ATOM 1095 C CA . GLU A 1 143 ? 13.726 -8.391 -15.175 1.00 93.06 143 GLU A CA 1
ATOM 1096 C C . GLU A 1 143 ? 14.491 -9.484 -14.422 1.00 93.06 143 GLU A C 1
ATOM 1098 O O . GLU A 1 143 ? 14.926 -10.480 -15.010 1.00 93.06 143 GLU A O 1
ATOM 1103 N N . SER A 1 144 ? 14.624 -9.315 -13.107 1.00 91.44 144 SER A N 1
ATOM 1104 C CA . SER A 1 144 ? 15.180 -10.365 -12.256 1.00 91.44 144 SER A CA 1
ATOM 1105 C C . SER A 1 144 ? 14.312 -11.627 -12.321 1.00 91.44 144 SER A C 1
ATOM 1107 O O . SER A 1 144 ? 13.081 -11.558 -12.326 1.00 91.44 144 SER A O 1
ATOM 1109 N N . LEU A 1 145 ? 14.966 -12.792 -12.335 1.00 92.31 145 LEU A N 1
ATOM 1110 C CA . LEU A 1 145 ? 14.306 -14.102 -12.284 1.00 92.31 145 LEU A CA 1
ATOM 1111 C C . LEU A 1 145 ? 13.703 -14.407 -10.904 1.00 92.31 145 LEU A C 1
ATOM 1113 O O . LEU A 1 145 ? 12.990 -15.399 -10.750 1.00 92.31 145 LEU A O 1
ATOM 1117 N N . GLU A 1 146 ? 13.991 -13.574 -9.903 1.00 93.00 146 GLU A N 1
ATOM 1118 C CA . GLU A 1 146 ? 13.429 -13.706 -8.565 1.00 93.00 146 GLU A CA 1
ATOM 1119 C C . GLU A 1 146 ? 11.906 -13.492 -8.560 1.00 93.00 146 GLU A C 1
ATOM 1121 O O . GLU A 1 146 ? 11.369 -12.755 -9.397 1.00 93.00 146 GLU A O 1
ATOM 1126 N N . PRO A 1 147 ? 11.185 -14.091 -7.594 1.00 93.50 147 PRO A N 1
ATOM 1127 C CA . PRO A 1 147 ? 9.773 -13.801 -7.388 1.00 93.50 147 PRO A CA 1
ATOM 1128 C C . PRO A 1 147 ? 9.524 -12.305 -7.164 1.00 93.50 147 PRO A C 1
ATOM 1130 O O . PRO A 1 147 ? 10.400 -11.576 -6.691 1.00 93.50 147 PRO A O 1
ATOM 1133 N N . LEU A 1 148 ? 8.312 -11.855 -7.485 1.00 94.94 148 LEU A N 1
ATOM 1134 C CA . LEU A 1 148 ? 7.894 -10.469 -7.28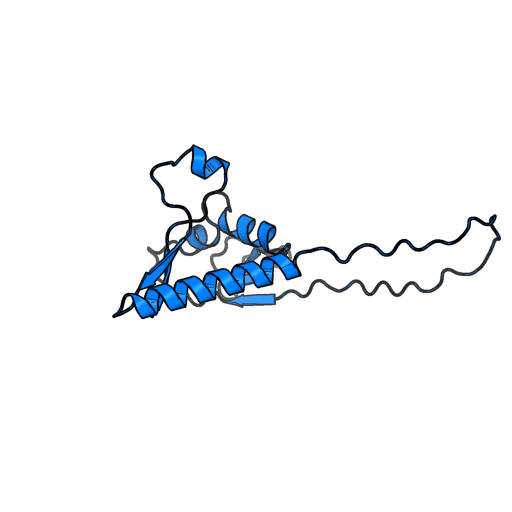9 1.00 94.94 148 LEU A CA 1
ATOM 1135 C C . LEU A 1 148 ? 8.070 -10.052 -5.817 1.00 94.94 148 LEU A C 1
ATOM 1137 O O . LEU A 1 148 ? 7.530 -10.697 -4.912 1.00 94.94 148 LEU A O 1
ATOM 1141 N N . HIS A 1 149 ? 8.820 -8.976 -5.583 1.00 95.38 149 HIS A N 1
ATOM 1142 C CA . HIS A 1 149 ? 9.169 -8.501 -4.244 1.00 95.38 149 HIS A CA 1
ATOM 1143 C C . HIS A 1 149 ? 9.321 -6.980 -4.185 1.00 95.38 149 HIS A C 1
ATOM 1145 O O . HIS A 1 149 ? 9.590 -6.317 -5.191 1.00 95.38 149 HIS A O 1
ATOM 1151 N N . LEU A 1 150 ? 9.165 -6.426 -2.984 1.00 95.50 150 LEU A N 1
ATOM 1152 C CA . LEU A 1 150 ? 9.545 -5.052 -2.675 1.00 95.50 150 LEU A CA 1
ATOM 1153 C C . LEU A 1 150 ? 10.991 -5.045 -2.181 1.00 95.50 150 LEU A C 1
ATOM 1155 O O . LEU A 1 150 ? 11.358 -5.813 -1.297 1.00 95.50 150 LEU A O 1
ATOM 1159 N N . CYS A 1 151 ? 11.803 -4.191 -2.784 1.00 94.44 151 CYS A N 1
ATOM 1160 C CA . CYS A 1 151 ? 13.167 -3.895 -2.375 1.00 94.44 151 CYS A CA 1
ATOM 1161 C C . CYS A 1 151 ? 13.120 -2.563 -1.619 1.00 94.44 151 CYS A C 1
ATOM 1163 O O . CYS A 1 151 ? 12.738 -1.559 -2.231 1.00 94.44 151 CYS A O 1
ATOM 1165 N N . VAL A 1 152 ? 13.432 -2.587 -0.321 1.00 93.19 152 VAL A N 1
ATOM 1166 C CA . VAL A 1 152 ? 13.350 -1.451 0.620 1.00 93.19 152 VAL A CA 1
ATOM 1167 C C . VAL A 1 152 ? 14.738 -1.095 1.135 1.00 93.19 152 VAL A C 1
ATOM 1169 O O . VAL A 1 152 ? 15.532 -2.044 1.329 1.00 93.19 152 VAL A O 1
#

InterPro domains:
  IPR031121 KH domain containing protein RIK/BLOM7 [PTHR15744] (1-152)
  IPR036612 K Homology domain, type 1 superfamily [G3DSA:3.30.1370.10] (1-56)
  IPR036612 K Homology domain, type 1 superfamily [G3DSA:3.30.1370.10] (87-152)
  IPR036612 K Homology domain, type 1 superfamily [SSF54791] (96-152)
  IPR047889 KHDC4, second type I KH domain [cd22386] (87-152)
  IPR055256 KHDC4/BBP-like, KH-domain type I [PF22675] (97-152)
  IPR056149 ATP-dependent RNA helicase PRP5/DDX46/KHDC4, KH domain [PF23469] (1-51)

Organism: Diploptera punctata (NCBI:txid6984)

Foldseek 3Di:
DDKDKDFDAADPVRCVVCVVGDHIDIDDDDPDPVVVVVVVVVVVVVVVVVVVVPDDPPDDPDDDDDDDDDDDDDDDPPPPPPVPPDKDKAAPPCPVPPPVPPPQCVCCDDVSSNQVVCCVVPVDNKAWAAPPNPDQDPVPRHGHPDHTIIID

Secondary structure (DSSP, 8-state):
-EEEEESB---HHHHHH-TTSPBSEEEEE-SSHHHHHHHHHHHHHHHHHHHHHTSPP----------------PPP------------EEE---TTS-TTS-HHHHHH-GGGHHHHHHHHHH----EEESTTS--B-TTTSSB-SSPSEEE-